Protein AF-A0A7V3RNT0-F1 (afdb_monomer_lite)

Sequence (76 aa)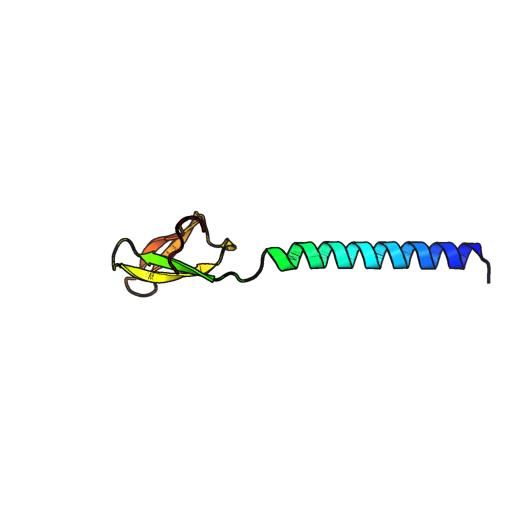:
MDTTILLMVFGVAACLVAGVVLFRRRRSKEDDSFYHFRCPKCQRRLRYLARQVGHKGKCSNCSGEVVFPPISQSID

Structure (mmCIF, N/CA/C/O backbone):
data_AF-A0A7V3RNT0-F1
#
_entry.id   AF-A0A7V3RNT0-F1
#
loop_
_atom_site.group_PDB
_atom_site.id
_atom_site.type_symbol
_atom_site.label_atom_id
_atom_site.label_alt_id
_atom_site.label_comp_id
_atom_site.label_asym_id
_atom_site.label_entity_id
_atom_site.label_seq_id
_atom_site.pdbx_PDB_ins_code
_atom_site.Cartn_x
_atom_site.Cartn_y
_atom_site.Cartn_z
_atom_site.occupancy
_atom_site.B_iso_or_equiv
_atom_site.auth_seq_id
_atom_site.auth_comp_id
_atom_site.auth_asym_id
_atom_site.auth_atom_id
_atom_site.pdbx_PDB_model_num
ATOM 1 N N . MET A 1 1 ? 28.337 -4.437 -40.216 1.00 63.66 1 MET A N 1
ATOM 2 C CA . MET A 1 1 ? 27.339 -4.556 -39.134 1.00 63.66 1 MET A CA 1
ATOM 3 C C . MET A 1 1 ? 26.043 -4.973 -39.787 1.00 63.66 1 MET A C 1
ATOM 5 O O . MET A 1 1 ? 25.445 -4.176 -40.498 1.00 63.66 1 MET A O 1
ATOM 9 N N . ASP A 1 2 ? 25.705 -6.248 -39.653 1.00 84.31 2 ASP A N 1
ATOM 10 C CA . ASP A 1 2 ? 24.611 -6.889 -40.372 1.00 84.31 2 ASP A CA 1
ATOM 11 C C . ASP A 1 2 ? 23.265 -6.279 -39.980 1.00 84.31 2 ASP A C 1
ATOM 13 O O . ASP A 1 2 ? 22.924 -6.159 -38.802 1.00 84.31 2 ASP A O 1
ATOM 17 N N . THR A 1 3 ? 22.489 -5.870 -40.978 1.00 88.81 3 THR A N 1
ATOM 18 C CA . THR A 1 3 ? 21.167 -5.247 -40.809 1.00 88.81 3 THR A CA 1
ATOM 19 C C . THR A 1 3 ? 20.209 -6.115 -39.990 1.00 88.81 3 THR A C 1
ATOM 21 O O . THR A 1 3 ? 19.357 -5.596 -39.272 1.00 88.81 3 THR A O 1
ATOM 24 N N . THR A 1 4 ? 20.394 -7.434 -40.023 1.00 90.25 4 THR A N 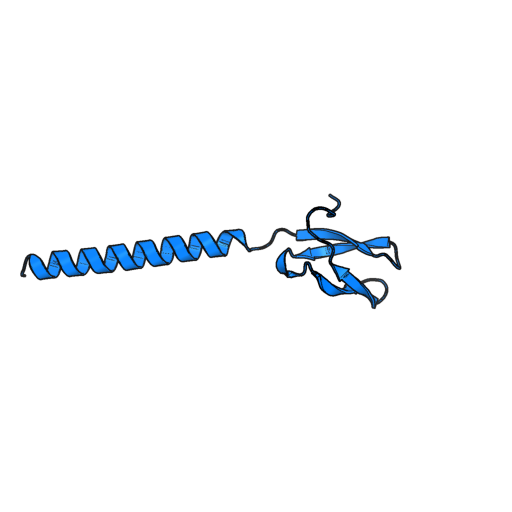1
ATOM 25 C CA . THR A 1 4 ? 19.667 -8.415 -39.208 1.00 90.25 4 THR A CA 1
ATOM 26 C C . THR A 1 4 ? 19.923 -8.240 -37.710 1.00 90.25 4 THR A C 1
ATOM 28 O O . THR A 1 4 ? 18.984 -8.307 -36.918 1.00 90.25 4 THR A O 1
ATOM 31 N N . ILE A 1 5 ? 21.166 -7.949 -37.313 1.00 91.00 5 ILE A N 1
ATOM 32 C CA . ILE A 1 5 ? 21.537 -7.703 -35.914 1.00 91.00 5 ILE A CA 1
ATOM 33 C C . ILE A 1 5 ? 20.863 -6.420 -35.422 1.00 91.00 5 ILE A C 1
ATOM 35 O O . ILE A 1 5 ? 20.289 -6.411 -34.334 1.00 91.00 5 ILE A O 1
ATOM 39 N N . LEU A 1 6 ? 20.856 -5.359 -36.236 1.00 90.31 6 LEU A N 1
ATOM 40 C CA . LEU A 1 6 ? 20.174 -4.109 -35.885 1.00 90.31 6 LEU A CA 1
ATOM 41 C C . LEU A 1 6 ? 18.670 -4.329 -35.664 1.00 90.31 6 LEU A C 1
ATOM 43 O O . LEU A 1 6 ? 18.141 -3.896 -34.642 1.00 90.31 6 LEU A O 1
ATOM 47 N N . LEU A 1 7 ? 17.989 -5.052 -36.561 1.00 92.62 7 LEU A N 1
ATOM 48 C CA . LEU A 1 7 ? 16.554 -5.337 -36.426 1.00 92.62 7 LEU A CA 1
ATOM 49 C C . LEU A 1 7 ? 16.225 -6.124 -35.149 1.00 92.62 7 LEU A C 1
ATOM 51 O O . LEU A 1 7 ? 15.266 -5.787 -34.453 1.00 92.62 7 LEU A O 1
ATOM 55 N N . MET A 1 8 ? 17.038 -7.126 -34.804 1.00 92.56 8 MET A N 1
ATOM 56 C CA . MET A 1 8 ? 16.859 -7.903 -33.573 1.00 92.56 8 MET A CA 1
ATOM 57 C C . 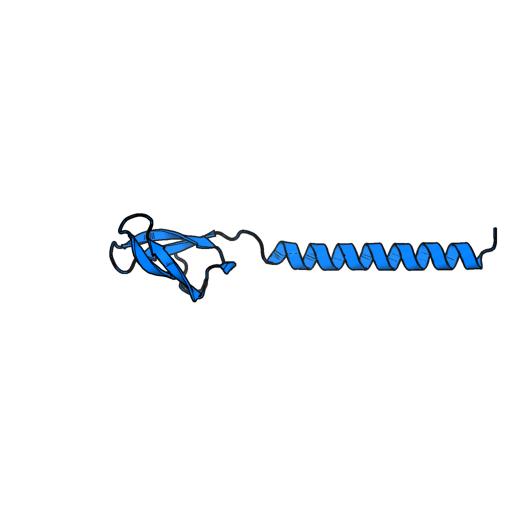MET A 1 8 ? 17.035 -7.038 -32.320 1.00 92.56 8 MET A C 1
ATOM 59 O O . MET A 1 8 ? 16.215 -7.106 -31.405 1.00 92.56 8 MET A O 1
ATOM 63 N N . VAL A 1 9 ? 18.065 -6.186 -32.284 1.00 94.81 9 VAL A N 1
ATOM 64 C CA . VAL A 1 9 ? 18.336 -5.306 -31.135 1.00 94.81 9 VAL A CA 1
ATOM 65 C C . VAL A 1 9 ? 17.202 -4.303 -30.926 1.00 94.81 9 VAL A C 1
ATOM 67 O O . VAL A 1 9 ? 16.713 -4.162 -29.804 1.00 94.81 9 VAL A O 1
ATOM 70 N N . PHE A 1 10 ? 16.734 -3.646 -31.992 1.00 95.25 10 PHE A N 1
ATOM 71 C CA . PHE A 1 10 ? 15.608 -2.714 -31.896 1.00 95.25 10 PHE A CA 1
ATOM 72 C C . PHE A 1 10 ? 14.308 -3.415 -31.491 1.00 95.25 10 PHE A C 1
ATOM 74 O O . PHE A 1 10 ? 13.570 -2.880 -30.663 1.00 95.25 10 PHE A O 1
ATOM 81 N N . GLY A 1 11 ? 14.046 -4.618 -32.012 1.00 94.94 11 GLY A N 1
ATOM 82 C CA . GLY A 1 11 ? 12.876 -5.413 -31.638 1.00 94.94 11 GLY A CA 1
ATOM 83 C C . GLY A 1 11 ? 12.867 -5.772 -30.151 1.00 94.94 11 GLY A C 1
ATOM 84 O O . GLY A 1 11 ? 11.890 -5.502 -29.453 1.00 94.94 11 GLY A O 1
ATOM 85 N N . VAL A 1 12 ? 13.981 -6.302 -29.635 1.00 95.75 12 VAL A N 1
ATOM 86 C CA . VAL A 1 12 ? 14.113 -6.649 -28.210 1.00 95.75 12 VAL A CA 1
ATOM 87 C C . VAL A 1 12 ? 13.995 -5.404 -27.332 1.00 95.75 12 VAL A C 1
ATOM 89 O O . VAL A 1 12 ? 13.251 -5.420 -26.350 1.00 95.75 12 VAL A O 1
ATOM 92 N N . ALA A 1 13 ? 14.663 -4.306 -27.695 1.00 95.75 13 ALA A N 1
ATOM 93 C CA . ALA A 1 13 ? 14.571 -3.050 -26.957 1.00 95.75 13 ALA A CA 1
ATOM 94 C C . ALA A 1 13 ? 13.126 -2.527 -26.906 1.00 95.75 13 ALA A C 1
ATOM 96 O O . ALA A 1 13 ? 12.641 -2.170 -25.832 1.00 95.75 13 ALA A O 1
ATOM 97 N N . ALA A 1 14 ? 12.405 -2.548 -28.031 1.00 95.94 14 ALA A N 1
ATOM 98 C CA . ALA A 1 14 ? 11.006 -2.135 -28.091 1.00 95.94 14 ALA A CA 1
ATOM 99 C C . ALA A 1 14 ? 10.103 -3.022 -27.218 1.00 95.94 14 ALA A C 1
ATOM 101 O O . ALA A 1 14 ? 9.270 -2.499 -26.476 1.00 95.94 14 ALA A O 1
ATOM 102 N N . CYS A 1 15 ? 10.296 -4.346 -27.237 1.00 96.06 15 CYS A N 1
ATOM 103 C CA . CYS A 1 15 ? 9.552 -5.275 -26.384 1.00 96.06 15 CYS A CA 1
ATOM 104 C C . CYS A 1 15 ? 9.821 -5.040 -24.892 1.00 96.06 15 CYS A C 1
ATOM 106 O O . CYS A 1 15 ? 8.878 -5.026 -24.098 1.00 96.06 15 CYS A O 1
ATOM 108 N N . LEU A 1 16 ? 11.080 -4.815 -24.504 1.00 96.19 16 LEU A N 1
ATOM 109 C CA . LEU A 1 16 ? 11.445 -4.513 -23.117 1.00 96.19 16 LEU A CA 1
ATOM 110 C C . LEU A 1 16 ? 10.834 -3.186 -22.660 1.00 96.19 16 LEU A C 1
ATOM 112 O O . LEU A 1 16 ? 10.235 -3.125 -21.587 1.00 96.19 16 LEU A O 1
ATOM 116 N N . VAL A 1 17 ? 10.916 -2.142 -23.488 1.00 95.94 17 VAL A N 1
ATOM 117 C CA . VAL A 1 17 ? 10.311 -0.836 -23.193 1.00 95.94 17 VAL A CA 1
ATOM 118 C C . VAL A 1 17 ? 8.795 -0.967 -23.059 1.00 95.94 17 VAL A C 1
ATOM 120 O O . VAL A 1 17 ? 8.235 -0.514 -22.061 1.00 95.94 17 VAL A O 1
ATOM 123 N N . ALA A 1 18 ? 8.125 -1.634 -24.000 1.00 95.56 18 ALA A N 1
ATOM 124 C CA . ALA A 1 18 ? 6.684 -1.861 -23.940 1.00 95.56 18 ALA A CA 1
ATOM 125 C C . ALA A 1 18 ? 6.285 -2.659 -22.687 1.00 95.56 18 ALA A C 1
ATOM 127 O O . ALA A 1 18 ? 5.359 -2.264 -21.978 1.00 95.56 18 ALA A O 1
ATOM 128 N N . GLY A 1 19 ? 7.018 -3.729 -22.367 1.00 95.19 19 GLY A N 1
ATOM 129 C CA . GLY A 1 19 ? 6.799 -4.535 -21.167 1.00 95.19 19 GLY A CA 1
ATOM 130 C C . GLY A 1 19 ? 6.925 -3.716 -19.882 1.00 95.19 19 GLY A C 1
ATOM 131 O O . GLY A 1 19 ? 6.024 -3.740 -19.042 1.00 95.19 19 GLY A O 1
ATOM 132 N N . VAL A 1 20 ? 7.990 -2.918 -19.751 1.00 94.56 20 VAL A N 1
ATOM 133 C CA . VAL A 1 20 ? 8.208 -2.042 -18.589 1.00 94.56 20 VAL A CA 1
ATOM 134 C C . VAL A 1 20 ? 7.129 -0.962 -18.495 1.00 94.56 20 VAL A C 1
ATOM 136 O O . VAL A 1 20 ? 6.607 -0.719 -17.406 1.00 94.56 20 VAL A O 1
ATOM 139 N N . VAL A 1 21 ? 6.750 -0.330 -19.609 1.00 94.25 21 VAL A N 1
ATOM 140 C CA . VAL A 1 21 ? 5.702 0.704 -19.636 1.00 94.25 21 VAL A CA 1
ATOM 141 C C . VAL A 1 21 ? 4.352 0.124 -19.217 1.00 94.25 21 VAL A C 1
ATOM 143 O O . VAL A 1 21 ? 3.671 0.713 -18.375 1.00 94.25 21 VAL A O 1
ATOM 146 N N . LEU A 1 22 ? 3.973 -1.043 -19.745 1.00 91.69 22 LEU A N 1
ATOM 147 C CA . LEU A 1 22 ? 2.727 -1.719 -19.378 1.00 91.69 22 LEU A CA 1
ATOM 148 C C . LEU A 1 22 ? 2.731 -2.159 -17.909 1.00 91.69 22 LEU A C 1
ATOM 150 O O . LEU A 1 22 ? 1.735 -1.959 -17.208 1.00 91.69 22 LEU A O 1
ATOM 154 N N . PHE A 1 23 ? 3.854 -2.690 -17.418 1.00 87.81 23 PHE A N 1
ATOM 155 C CA . PHE A 1 23 ? 3.998 -3.094 -16.021 1.00 87.81 23 PHE A CA 1
ATOM 156 C C . PHE A 1 23 ? 3.906 -1.895 -15.066 1.00 87.81 23 PHE A C 1
ATOM 158 O O . PHE A 1 23 ? 3.146 -1.930 -14.096 1.00 87.81 23 PHE A O 1
ATOM 165 N N . ARG A 1 24 ? 4.600 -0.789 -15.372 1.00 88.38 24 ARG A N 1
ATOM 166 C CA . ARG A 1 24 ? 4.517 0.452 -14.582 1.00 88.38 24 ARG A CA 1
ATOM 167 C C . ARG A 1 24 ? 3.110 1.045 -14.596 1.00 88.38 24 ARG A C 1
ATOM 169 O O . ARG A 1 24 ? 2.625 1.450 -13.542 1.00 88.38 24 ARG A O 1
ATOM 176 N N . ARG A 1 25 ? 2.430 1.055 -15.750 1.00 84.62 25 ARG A N 1
ATOM 177 C CA . ARG A 1 25 ? 1.039 1.529 -15.852 1.00 84.62 25 ARG A CA 1
ATOM 178 C C . ARG A 1 25 ? 0.082 0.718 -14.986 1.00 84.62 25 ARG A C 1
ATOM 180 O O . ARG A 1 25 ? -0.781 1.313 -14.350 1.00 84.62 25 ARG A O 1
ATOM 187 N N . ARG A 1 26 ? 0.225 -0.612 -14.946 1.00 78.31 26 ARG A N 1
ATOM 188 C CA . ARG A 1 26 ? -0.599 -1.453 -14.064 1.00 78.31 26 ARG A CA 1
ATOM 189 C C . ARG A 1 26 ? -0.361 -1.123 -12.595 1.00 78.31 26 ARG A C 1
ATOM 191 O O . ARG A 1 26 ? -1.325 -0.927 -11.866 1.00 78.31 26 ARG A O 1
ATOM 198 N N . ARG A 1 27 ? 0.903 -0.996 -12.187 1.00 72.44 27 ARG A N 1
ATOM 199 C CA . ARG A 1 27 ? 1.260 -0.756 -10.783 1.00 72.44 27 ARG A CA 1
ATOM 200 C C . ARG A 1 27 ? 0.742 0.586 -10.254 1.00 72.44 27 ARG A C 1
ATOM 202 O O . ARG A 1 27 ? 0.283 0.656 -9.126 1.00 72.44 27 ARG A O 1
ATOM 209 N N . SER A 1 28 ? 0.740 1.628 -11.087 1.00 59.34 28 SER A N 1
ATOM 210 C CA . SER A 1 28 ? 0.311 2.975 -10.683 1.00 59.34 28 SER A CA 1
ATOM 211 C C . SER A 1 28 ? -1.188 3.112 -10.377 1.00 59.34 28 SER A C 1
ATOM 213 O O . SER A 1 28 ? -1.577 4.125 -9.805 1.00 59.34 28 SER A O 1
ATOM 215 N N . LYS A 1 29 ? -2.039 2.149 -10.763 1.00 57.47 29 LYS A N 1
ATOM 216 C CA . LYS A 1 29 ? -3.479 2.179 -10.440 1.00 57.47 29 LYS A CA 1
ATOM 217 C C . LYS A 1 29 ? -3.810 1.611 -9.058 1.00 57.47 29 LYS A C 1
ATOM 219 O O . LYS A 1 29 ? -4.926 1.813 -8.593 1.00 57.47 29 LYS A O 1
ATOM 224 N N . GLU A 1 30 ? -2.876 0.905 -8.429 1.00 61.59 30 GLU A N 1
ATOM 225 C CA . GLU A 1 30 ? -3.097 0.242 -7.138 1.00 61.59 30 GLU A CA 1
ATOM 226 C C . GLU A 1 30 ? -2.629 1.088 -5.939 1.00 61.59 30 GLU A C 1
ATOM 228 O O . GLU A 1 30 ? -2.889 0.728 -4.792 1.00 61.59 30 GLU A O 1
ATOM 233 N N . ASP A 1 31 ? -1.977 2.229 -6.190 1.00 57.84 31 ASP A N 1
ATOM 234 C CA . ASP A 1 31 ? -1.308 3.016 -5.153 1.00 57.84 31 ASP A CA 1
ATOM 235 C C . ASP A 1 31 ? -2.149 4.205 -4.648 1.00 57.84 31 ASP A C 1
ATOM 237 O O . ASP A 1 31 ? -2.553 5.095 -5.397 1.00 57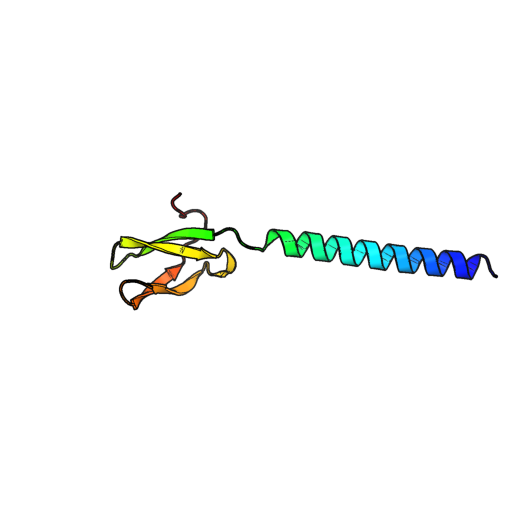.84 31 ASP A O 1
ATOM 241 N N . ASP A 1 32 ? -2.359 4.203 -3.330 1.00 63.19 32 ASP A N 1
ATOM 242 C CA . ASP A 1 32 ? -2.517 5.371 -2.455 1.00 63.19 32 ASP A CA 1
ATOM 243 C C . ASP A 1 32 ? -3.770 6.256 -2.533 1.00 63.19 32 ASP A C 1
ATOM 245 O O . ASP A 1 32 ? -3.767 7.398 -2.065 1.00 63.19 32 ASP A O 1
ATOM 249 N N . SER A 1 33 ? -4.913 5.719 -2.963 1.00 75.19 33 SER A N 1
ATOM 250 C CA . SER A 1 33 ? -6.181 6.329 -2.534 1.00 75.19 33 SER A CA 1
ATOM 251 C C . SER A 1 33 ? -6.425 6.008 -1.058 1.00 75.19 33 SER A C 1
ATOM 253 O O . SER A 1 33 ? -6.615 4.852 -0.667 1.00 75.19 33 SER A O 1
ATOM 255 N N . PHE A 1 34 ? -6.363 7.043 -0.222 1.00 83.50 34 PHE A N 1
ATOM 256 C CA . PHE A 1 34 ? -6.678 6.942 1.194 1.00 83.50 34 PHE A CA 1
ATOM 257 C C . PHE A 1 34 ? -8.169 7.143 1.406 1.00 83.50 34 PHE A C 1
ATOM 259 O O . PHE A 1 34 ? -8.711 8.204 1.107 1.00 83.50 34 PHE A O 1
ATOM 266 N N . TYR A 1 35 ? -8.803 6.141 1.988 1.00 87.00 35 TYR A N 1
ATOM 267 C CA . TYR A 1 35 ? -10.216 6.157 2.310 1.00 87.00 35 TYR A CA 1
ATOM 268 C C . TYR A 1 35 ? -10.414 6.413 3.792 1.00 87.00 35 TYR A C 1
ATOM 270 O O . TYR A 1 35 ? -9.546 6.122 4.621 1.00 87.00 35 TYR A O 1
ATOM 278 N N . HIS A 1 36 ? -11.585 6.940 4.127 1.00 89.50 36 HIS A N 1
ATOM 279 C CA . HIS A 1 36 ? -11.976 7.161 5.505 1.00 89.50 36 HIS A CA 1
ATOM 280 C C . HIS A 1 36 ? -13.256 6.401 5.824 1.00 89.50 36 HIS A C 1
ATOM 282 O O . HIS A 1 36 ? -14.176 6.325 5.014 1.00 89.50 36 HIS A O 1
ATOM 288 N N . PHE A 1 37 ? -13.316 5.829 7.020 1.00 89.06 37 PHE A N 1
ATOM 289 C CA . PHE A 1 37 ? -14.536 5.237 7.564 1.00 89.06 37 PHE A CA 1
ATOM 290 C C . PHE A 1 37 ? -14.648 5.544 9.055 1.00 89.06 37 PHE A C 1
ATOM 292 O O . PHE A 1 37 ? -13.682 5.973 9.691 1.00 89.06 37 PHE A O 1
ATOM 299 N N . ARG A 1 38 ? -15.834 5.344 9.630 1.00 89.00 38 ARG A N 1
ATOM 300 C CA . ARG A 1 38 ? -16.055 5.510 11.070 1.00 89.00 38 ARG A CA 1
ATOM 301 C C . ARG A 1 38 ? -15.903 4.172 11.781 1.00 89.00 38 ARG A C 1
ATOM 303 O O . ARG A 1 38 ? -16.498 3.177 11.382 1.00 89.00 38 ARG A O 1
ATOM 310 N N . CYS A 1 39 ? -15.129 4.160 12.863 1.00 89.12 39 CYS A N 1
ATOM 311 C CA . CYS A 1 39 ? -15.022 2.988 13.725 1.00 89.12 39 CYS A CA 1
ATOM 312 C C . CYS A 1 39 ? -16.398 2.629 14.327 1.00 89.12 39 CYS A C 1
ATOM 314 O O . CYS A 1 39 ? -17.016 3.502 14.931 1.00 89.12 39 CYS A O 1
ATOM 316 N N . PRO A 1 40 ? -16.854 1.366 14.288 1.00 86.75 40 PRO A N 1
ATOM 317 C CA . PRO A 1 40 ? -18.130 0.974 14.893 1.00 86.75 40 PRO A CA 1
ATOM 318 C C . PRO A 1 40 ? -18.144 1.075 16.428 1.00 86.75 40 PRO A C 1
ATOM 320 O O . PRO A 1 40 ? -19.213 1.176 17.016 1.00 86.75 40 PRO A O 1
ATOM 323 N N . LYS A 1 41 ? -16.974 1.066 17.089 1.00 89.00 41 LYS A N 1
ATOM 324 C CA . LYS A 1 41 ? -16.878 1.155 18.558 1.00 89.00 41 LYS A CA 1
ATOM 325 C C . LYS A 1 41 ? -16.815 2.592 19.069 1.00 89.00 41 LYS A C 1
ATOM 327 O O . LYS A 1 41 ? -17.569 2.960 19.956 1.00 89.00 41 LYS A O 1
ATOM 332 N N . CYS A 1 42 ? -15.899 3.399 18.532 1.00 90.12 42 CYS A N 1
ATOM 333 C CA . CYS A 1 42 ? -15.650 4.759 19.030 1.00 90.12 42 CYS A CA 1
ATOM 334 C C . CYS A 1 42 ? -16.095 5.871 18.071 1.00 90.12 42 CYS A C 1
ATOM 336 O O . CYS A 1 42 ? -15.834 7.039 18.339 1.00 90.12 42 CYS A O 1
ATOM 338 N N . GLN A 1 43 ? -16.685 5.517 16.923 1.00 88.00 43 GLN A N 1
ATOM 339 C CA . GLN A 1 43 ? -17.144 6.424 15.858 1.00 88.00 43 GLN A CA 1
ATOM 340 C C . GLN A 1 43 ? -16.095 7.389 15.290 1.00 88.00 43 GLN A C 1
ATOM 342 O O . GLN A 1 43 ? -16.409 8.256 14.474 1.00 88.00 43 GLN A O 1
ATOM 347 N N . ARG A 1 44 ? -14.820 7.211 15.648 1.00 88.69 44 ARG A N 1
ATOM 348 C CA . ARG A 1 44 ? -13.732 8.044 15.145 1.00 88.69 44 ARG A CA 1
ATOM 349 C C . ARG A 1 44 ? -13.470 7.758 13.668 1.00 88.69 44 ARG A C 1
ATOM 351 O O . ARG A 1 44 ? -13.517 6.604 13.238 1.00 88.69 44 ARG A O 1
ATOM 358 N N . ARG A 1 45 ? -13.162 8.819 12.914 1.00 88.50 45 ARG A N 1
ATOM 359 C CA . ARG A 1 45 ? -12.723 8.740 11.517 1.00 88.50 45 ARG A CA 1
ATOM 360 C C . ARG A 1 45 ? -11.346 8.066 11.467 1.00 88.50 45 ARG A C 1
ATOM 362 O O . ARG A 1 45 ? -10.396 8.553 12.076 1.00 88.50 45 ARG A O 1
ATOM 369 N N . LEU A 1 46 ? -11.265 6.938 10.772 1.00 88.19 46 LEU A N 1
ATOM 370 C CA . LEU A 1 46 ? -10.057 6.148 10.546 1.00 88.19 46 LEU A CA 1
ATOM 371 C C . LEU A 1 46 ? -9.684 6.221 9.073 1.00 88.19 46 LEU A C 1
ATOM 373 O O . LEU A 1 46 ? -10.557 6.097 8.217 1.00 88.19 46 LEU A O 1
ATOM 377 N N . ARG A 1 47 ? -8.390 6.386 8.801 1.00 88.12 47 ARG A N 1
ATOM 378 C CA . ARG A 1 47 ? -7.821 6.390 7.453 1.00 88.12 47 ARG A CA 1
ATOM 379 C C . ARG A 1 47 ? -7.295 4.997 7.120 1.00 88.12 47 ARG A C 1
ATOM 381 O O . ARG A 1 47 ? -6.628 4.390 7.955 1.00 88.12 47 ARG A O 1
ATOM 388 N N . TYR A 1 48 ? -7.589 4.504 5.925 1.00 86.94 48 TYR A N 1
ATOM 389 C CA . TYR A 1 48 ? -7.146 3.194 5.452 1.00 86.94 48 TYR A CA 1
ATOM 390 C C . TYR A 1 48 ? -6.858 3.217 3.952 1.00 86.94 48 TYR A C 1
ATOM 392 O O . TYR A 1 48 ? -7.315 4.104 3.233 1.00 86.94 48 TYR A O 1
ATOM 400 N N . LEU A 1 49 ? -6.061 2.261 3.484 1.00 87.12 49 LEU A N 1
ATOM 401 C CA . LEU A 1 49 ? -5.737 2.121 2.062 1.00 87.12 49 LEU A CA 1
ATOM 402 C C . LEU A 1 49 ? -6.700 1.154 1.368 1.00 87.12 49 LEU A C 1
ATOM 404 O O . LEU A 1 49 ? -7.200 0.227 2.003 1.00 87.12 49 LEU A O 1
ATOM 408 N N . ALA A 1 50 ? -6.865 1.288 0.048 1.00 84.38 50 ALA A N 1
ATOM 409 C CA . ALA A 1 50 ? -7.632 0.334 -0.768 1.00 84.38 50 ALA A CA 1
ATOM 410 C C . ALA A 1 50 ? -7.192 -1.123 -0.530 1.00 84.38 50 ALA A C 1
ATOM 412 O O . ALA A 1 50 ? -8.018 -2.012 -0.352 1.00 84.38 50 ALA A O 1
ATOM 413 N N . ARG A 1 51 ? -5.876 -1.355 -0.427 1.00 83.19 51 ARG A N 1
ATOM 414 C CA . ARG A 1 51 ? -5.285 -2.676 -0.146 1.00 83.19 51 ARG A CA 1
ATOM 415 C C . ARG A 1 51 ? -5.642 -3.256 1.225 1.00 83.19 51 ARG A C 1
ATOM 417 O O . ARG A 1 51 ? -5.390 -4.424 1.473 1.00 83.19 51 ARG A O 1
ATOM 424 N N . GLN A 1 52 ? -6.160 -2.439 2.142 1.00 84.88 52 GLN A N 1
ATOM 425 C CA . GLN A 1 52 ? -6.570 -2.875 3.478 1.00 84.88 52 GLN A CA 1
ATOM 426 C C . GLN A 1 52 ? -8.051 -3.264 3.533 1.00 84.88 52 GLN A C 1
ATOM 428 O O . GLN A 1 52 ? -8.469 -3.828 4.539 1.00 84.88 52 GLN A O 1
ATOM 433 N N . VAL A 1 53 ? -8.837 -3.004 2.481 1.00 86.75 53 VAL A N 1
ATOM 434 C CA . VAL A 1 53 ? -10.249 -3.410 2.387 1.00 86.75 53 VAL A CA 1
ATOM 435 C C . VAL A 1 53 ? -10.390 -4.907 2.665 1.00 86.75 53 VAL A C 1
ATOM 437 O O . VAL A 1 53 ? -9.663 -5.722 2.105 1.00 86.75 53 VAL A O 1
ATOM 440 N N . GLY A 1 54 ? -11.324 -5.275 3.544 1.00 86.12 54 GLY A N 1
ATOM 441 C CA . GLY A 1 54 ? -11.575 -6.669 3.919 1.00 86.12 54 GLY A CA 1
ATOM 442 C C . GLY A 1 54 ? -10.579 -7.258 4.924 1.00 86.12 54 GLY A C 1
ATOM 443 O O . GLY A 1 54 ? -10.839 -8.327 5.477 1.00 86.12 54 GLY A O 1
ATOM 444 N N . HIS A 1 55 ? -9.479 -6.565 5.237 1.00 87.62 55 HIS A N 1
ATOM 445 C CA . HIS A 1 55 ? -8.565 -6.990 6.293 1.00 87.62 55 HIS A CA 1
ATOM 446 C C . HIS A 1 55 ? -9.075 -6.589 7.683 1.00 87.62 55 HIS A C 1
ATOM 448 O O . HIS A 1 55 ? -9.756 -5.576 7.873 1.00 87.62 55 HIS A O 1
ATOM 454 N N . LYS A 1 56 ? -8.706 -7.394 8.686 1.00 88.38 56 LYS A N 1
ATOM 455 C CA . LYS A 1 56 ? -8.886 -7.055 10.100 1.00 88.38 56 LYS A CA 1
ATOM 456 C C . LYS A 1 56 ? -7.762 -6.117 10.533 1.00 88.38 56 LYS A C 1
ATOM 458 O O . LYS A 1 56 ? -6.586 -6.428 10.358 1.00 88.38 56 LYS A O 1
ATOM 463 N N . GLY A 1 57 ? -8.130 -4.983 11.107 1.00 87.75 57 GLY A N 1
ATOM 464 C CA . GLY A 1 57 ? -7.219 -4.003 11.681 1.00 87.75 57 GLY A CA 1
ATOM 465 C C . GLY A 1 57 ? -7.611 -3.636 13.106 1.00 87.75 57 GLY A C 1
ATOM 466 O O . GLY A 1 57 ? -8.591 -4.136 13.662 1.00 87.75 57 GLY A O 1
ATOM 467 N N . LYS A 1 58 ? -6.843 -2.726 13.702 1.00 89.06 58 LYS A N 1
ATOM 468 C CA . LYS A 1 58 ? -7.165 -2.117 14.994 1.00 89.06 58 LYS A CA 1
ATOM 469 C C . LYS A 1 58 ? -7.412 -0.629 14.808 1.00 89.06 58 LYS A C 1
ATOM 471 O O . LYS A 1 58 ? -6.686 0.044 14.080 1.00 89.06 58 LYS A O 1
ATOM 476 N N . CYS A 1 59 ? -8.435 -0.113 15.477 1.00 89.25 59 CYS A N 1
ATOM 477 C CA . CYS A 1 59 ? -8.672 1.322 15.540 1.00 89.25 59 CYS A CA 1
ATOM 478 C C . CYS A 1 59 ? -7.539 2.004 16.322 1.00 89.25 59 CYS A C 1
ATOM 480 O O . CYS A 1 59 ? -7.300 1.647 17.471 1.00 89.25 59 CYS A O 1
ATOM 482 N N . SER A 1 60 ? -6.905 3.031 15.753 1.00 85.44 60 SER A N 1
ATOM 483 C CA . SER A 1 60 ? -5.829 3.786 16.420 1.00 85.44 60 SER A CA 1
ATOM 484 C C . SER A 1 60 ? -6.274 4.549 17.673 1.00 85.44 60 SER A C 1
ATOM 486 O O . SER A 1 60 ? -5.431 4.970 18.450 1.00 85.44 60 SER A O 1
ATOM 488 N N . ASN A 1 61 ? -7.583 4.754 17.858 1.00 88.25 61 ASN A N 1
ATOM 489 C CA . ASN A 1 61 ? -8.124 5.510 18.988 1.00 88.25 61 ASN A CA 1
ATOM 490 C C . ASN A 1 61 ? -8.581 4.602 20.138 1.00 88.25 61 ASN A C 1
ATOM 492 O O . ASN A 1 61 ? -8.223 4.823 21.285 1.00 88.25 61 ASN A O 1
ATOM 496 N N . CYS A 1 62 ? -9.386 3.576 19.843 1.00 89.75 62 CYS A N 1
ATOM 497 C CA . CYS A 1 62 ? -9.967 2.713 20.878 1.00 89.75 62 CYS A CA 1
ATOM 498 C C . CYS A 1 62 ? -9.340 1.316 20.945 1.00 89.75 62 CYS A C 1
ATOM 500 O O . CYS A 1 62 ? -9.844 0.467 21.674 1.00 89.75 62 CYS A O 1
ATOM 502 N N . SER A 1 63 ? -8.327 1.033 20.119 1.00 88.69 63 SER A N 1
ATOM 503 C CA . SER A 1 63 ? -7.667 -0.279 19.988 1.00 88.69 63 SER A CA 1
ATOM 504 C C . SER A 1 63 ? -8.606 -1.449 19.672 1.00 88.69 63 SER A C 1
ATOM 506 O O . SER A 1 63 ? -8.211 -2.612 19.720 1.00 88.69 63 SER A O 1
ATOM 508 N N . GLY A 1 64 ? -9.856 -1.148 19.320 1.00 86.56 64 GLY A N 1
ATOM 509 C CA . GLY A 1 64 ? -10.867 -2.133 18.988 1.00 86.56 64 GLY A CA 1
ATOM 510 C C . GLY A 1 64 ? -10.566 -2.782 17.649 1.00 86.56 64 GLY A C 1
ATOM 511 O O . GLY A 1 64 ? -10.166 -2.095 16.707 1.00 86.56 64 GLY A O 1
ATOM 512 N N . GLU A 1 65 ? -10.793 -4.088 17.562 1.00 89.56 65 GLU A N 1
ATOM 513 C CA . GLU A 1 65 ? -10.777 -4.792 16.284 1.00 89.56 65 GLU A CA 1
ATOM 514 C C . GLU A 1 65 ? -11.863 -4.237 15.364 1.00 89.56 65 GLU A C 1
ATOM 516 O O . GLU A 1 65 ? -13.018 -4.062 15.765 1.00 89.56 65 GLU A O 1
ATOM 521 N N . VAL A 1 66 ? -11.460 -3.924 14.137 1.00 90.19 66 VAL A N 1
ATOM 522 C CA . VAL A 1 66 ? -12.315 -3.390 13.080 1.00 90.19 66 VAL A CA 1
ATOM 523 C C . VAL A 1 66 ? -12.008 -4.111 11.778 1.00 90.19 66 VAL A C 1
ATOM 525 O O . VAL A 1 66 ? -10.869 -4.494 11.523 1.00 90.19 66 VAL A O 1
ATOM 528 N N . VAL A 1 67 ? -13.024 -4.284 10.941 1.00 90.69 67 VAL A N 1
ATOM 529 C CA . VAL A 1 67 ? -12.849 -4.746 9.562 1.00 90.69 67 VAL A CA 1
ATOM 530 C C . VAL A 1 67 ? -12.933 -3.520 8.668 1.00 90.69 67 VAL A C 1
ATOM 532 O O . VAL A 1 67 ? -13.875 -2.737 8.800 1.00 90.69 67 VAL A O 1
ATOM 535 N N . PHE A 1 68 ? -11.941 -3.325 7.800 1.00 88.31 68 PHE A N 1
ATOM 536 C CA . PHE A 1 68 ? -11.964 -2.206 6.862 1.00 88.31 68 PHE A CA 1
ATOM 537 C C . PHE A 1 68 ? -13.063 -2.438 5.813 1.00 88.31 68 PHE A C 1
ATOM 539 O O . PHE A 1 68 ? -13.026 -3.465 5.124 1.00 88.31 68 PHE A O 1
ATOM 546 N N . PRO A 1 69 ? -14.048 -1.529 5.699 1.00 86.94 69 PRO A N 1
ATOM 547 C CA . PRO A 1 69 ? -15.161 -1.695 4.774 1.00 86.94 69 PRO A CA 1
ATOM 548 C C . PRO A 1 69 ? -14.705 -1.553 3.312 1.00 86.94 69 PRO A C 1
ATOM 550 O O . PRO A 1 69 ? -13.608 -1.053 3.050 1.00 86.94 69 PRO A O 1
ATOM 553 N N . PRO A 1 70 ? -15.533 -1.982 2.343 1.00 86.00 70 PRO A N 1
ATOM 554 C CA . PRO A 1 70 ? -15.289 -1.700 0.935 1.00 86.00 70 PRO A CA 1
ATOM 555 C C . PRO A 1 70 ? -15.279 -0.194 0.659 1.00 86.00 70 PRO A C 1
ATOM 557 O O . PR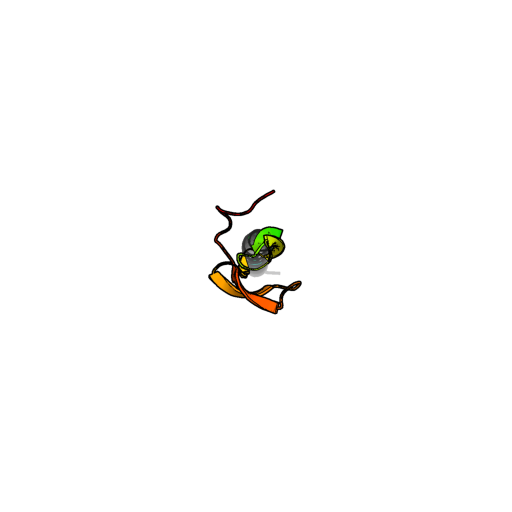O A 1 70 ? -16.029 0.571 1.266 1.00 86.00 70 PRO A O 1
ATOM 560 N N . ILE A 1 71 ? -14.468 0.215 -0.320 1.00 82.12 71 ILE A N 1
ATOM 561 C CA . ILE A 1 71 ? -14.325 1.614 -0.760 1.00 82.12 71 ILE A CA 1
ATOM 562 C C . ILE A 1 71 ? -15.656 2.280 -1.135 1.00 82.12 71 ILE A C 1
ATOM 564 O O . ILE A 1 71 ? -15.785 3.487 -1.002 1.00 82.12 71 ILE A O 1
ATOM 568 N N . SER A 1 72 ? -16.680 1.516 -1.526 1.00 78.94 72 SER A N 1
ATOM 569 C CA . SER A 1 72 ? -18.024 2.044 -1.805 1.00 78.94 72 SER A CA 1
ATOM 570 C C . SER A 1 72 ? -18.727 2.638 -0.576 1.00 78.94 72 SER A C 1
ATOM 572 O O . SER A 1 72 ? -19.738 3.314 -0.727 1.00 78.94 72 SER A O 1
ATOM 574 N N . GLN A 1 73 ? -18.225 2.370 0.633 1.00 76.69 73 GLN A N 1
ATOM 575 C CA . GLN A 1 73 ? -18.733 2.898 1.903 1.00 76.69 73 GLN A CA 1
ATOM 576 C C . GLN A 1 73 ? -17.776 3.917 2.542 1.00 76.69 73 GLN A C 1
ATOM 578 O O . GLN A 1 73 ? -17.902 4.225 3.731 1.00 76.69 73 GLN A O 1
ATOM 583 N N . SER A 1 74 ? -16.788 4.419 1.794 1.00 77.38 74 SER A N 1
ATOM 584 C CA . SER A 1 74 ? -15.930 5.489 2.291 1.00 77.38 74 SER A CA 1
ATOM 585 C C . SER A 1 74 ? -16.712 6.788 2.457 1.00 77.38 74 SER A C 1
ATOM 587 O O . SER A 1 74 ? -17.567 7.114 1.640 1.00 77.38 74 SER A O 1
ATOM 589 N N . ILE A 1 75 ? -16.392 7.530 3.510 1.00 75.00 75 ILE A N 1
ATOM 590 C CA . ILE A 1 75 ? -16.976 8.839 3.804 1.00 75.00 75 ILE A CA 1
ATOM 591 C C . ILE A 1 75 ? -15.918 9.893 3.475 1.00 75.00 75 ILE A C 1
ATOM 593 O O . ILE A 1 75 ? -14.809 9.796 4.004 1.00 75.00 75 ILE A O 1
ATOM 597 N N . ASP A 1 76 ? -16.254 10.883 2.650 1.00 63.47 76 ASP A N 1
ATOM 598 C CA . ASP A 1 76 ? -15.391 12.041 2.365 1.00 63.47 76 ASP A CA 1
ATOM 599 C C . ASP A 1 76 ? -15.215 12.967 3.596 1.00 63.47 76 ASP A C 1
ATOM 601 O O . ASP A 1 76 ? -16.140 13.116 4.436 1.00 63.47 76 ASP A O 1
#

Radius of gyration: 22.57 Å; chains: 1; bounding box: 46×20×62 Å

Foldseek 3Di:
DDPVVVVVVVVVVVVVVVVVVVVVVVVVVQDDDWFWDADPPPRDIDIDGQVQAQPWDADPPPRDIDHHHHRVRTDD

pLDDT: mean 85.68, std 9.41, range [57.47, 96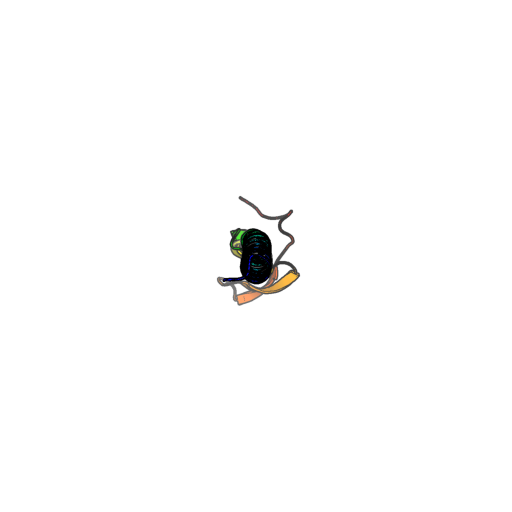.19]

Secondary structure (DSSP, 8-state):
--HHHHHHHHHHHHHHHHHHHHHHHHHTTSS--EEEEE-TTT--EEEEEGGGTT-EEE-TTT--EEEPPPGGG---